Protein AF-A0A377BUB9-F1 (afdb_monomer)

Structure (mmCIF, N/CA/C/O backbone):
data_AF-A0A377BUB9-F1
#
_entry.id   AF-A0A377BUB9-F1
#
loop_
_atom_site.group_PDB
_atom_site.id
_atom_site.type_symbol
_atom_site.label_atom_id
_atom_site.label_alt_id
_atom_site.label_comp_id
_atom_site.label_asym_id
_atom_site.label_entity_id
_atom_site.label_seq_id
_atom_site.pdbx_PDB_ins_code
_atom_site.Cartn_x
_atom_site.Cartn_y
_atom_site.Cartn_z
_atom_site.occupancy
_atom_site.B_iso_or_equiv
_atom_site.auth_seq_id
_atom_site.auth_comp_id
_atom_site.auth_asym_id
_atom_site.auth_atom_id
_atom_site.pdbx_PDB_model_num
ATOM 1 N N . MET A 1 1 ? 9.927 0.589 -27.247 1.00 50.25 1 MET A N 1
ATOM 2 C CA . MET A 1 1 ? 8.982 1.109 -26.232 1.00 50.25 1 MET A CA 1
ATOM 3 C C . MET A 1 1 ? 8.142 -0.002 -25.604 1.00 50.25 1 MET A C 1
ATOM 5 O O . MET A 1 1 ? 8.085 -0.027 -24.388 1.00 50.25 1 MET A O 1
ATOM 9 N N . VAL A 1 2 ? 7.606 -0.968 -26.365 1.00 56.09 2 VAL A N 1
ATOM 10 C CA . VAL A 1 2 ? 6.813 -2.098 -25.817 1.00 56.09 2 VAL A CA 1
ATOM 11 C C . VAL A 1 2 ? 7.574 -2.933 -24.761 1.00 56.09 2 VAL A C 1
ATOM 13 O O . VAL A 1 2 ? 7.046 -3.190 -23.688 1.00 56.09 2 VAL A O 1
ATOM 16 N N . ASN A 1 3 ? 8.868 -3.213 -24.976 1.00 55.84 3 ASN A N 1
ATOM 17 C CA . ASN A 1 3 ? 9.691 -3.985 -24.024 1.00 55.84 3 ASN A CA 1
ATOM 18 C C . ASN A 1 3 ? 9.942 -3.300 -22.664 1.00 55.84 3 ASN A C 1
ATOM 20 O O . ASN A 1 3 ? 10.327 -3.970 -21.711 1.00 55.84 3 ASN A O 1
ATOM 24 N N . ALA A 1 4 ? 9.801 -1.973 -22.566 1.00 57.50 4 ALA A N 1
ATOM 25 C CA . ALA A 1 4 ? 10.014 -1.260 -21.303 1.00 57.50 4 ALA A CA 1
ATOM 26 C C . ALA A 1 4 ? 8.786 -1.358 -20.387 1.00 57.50 4 ALA A C 1
ATOM 28 O O . ALA A 1 4 ? 8.943 -1.397 -19.172 1.00 57.50 4 ALA A O 1
ATOM 29 N N . LEU A 1 5 ? 7.586 -1.443 -20.976 1.00 55.75 5 LEU A N 1
ATOM 30 C CA . LEU A 1 5 ? 6.345 -1.636 -20.230 1.00 55.75 5 LEU A CA 1
ATOM 31 C C . LEU A 1 5 ? 6.280 -3.042 -19.632 1.00 55.75 5 LEU A C 1
ATOM 33 O O . LEU A 1 5 ? 5.930 -3.184 -18.470 1.00 55.75 5 LEU A O 1
ATOM 37 N N . GLU A 1 6 ? 6.677 -4.068 -20.392 1.00 59.16 6 GLU A N 1
ATOM 38 C CA . GLU A 1 6 ? 6.700 -5.444 -19.877 1.00 59.16 6 GLU A CA 1
ATOM 39 C C . GLU A 1 6 ? 7.697 -5.623 -18.732 1.00 59.16 6 GLU A C 1
ATOM 41 O O . GLU A 1 6 ? 7.372 -6.260 -17.739 1.00 59.16 6 GLU A O 1
ATOM 46 N N . LYS A 1 7 ? 8.867 -4.979 -18.802 1.00 59.06 7 LYS A N 1
ATOM 47 C CA . LYS A 1 7 ? 9.821 -4.969 -17.683 1.00 59.06 7 LYS A CA 1
ATOM 48 C C . LYS A 1 7 ? 9.328 -4.190 -16.467 1.00 59.06 7 LYS A C 1
ATOM 50 O O . LYS A 1 7 ? 9.765 -4.477 -15.365 1.00 59.06 7 LYS A O 1
ATOM 55 N N . ALA A 1 8 ? 8.448 -3.207 -16.652 1.00 61.75 8 ALA A N 1
ATOM 56 C CA . ALA A 1 8 ? 7.851 -2.471 -15.541 1.00 61.75 8 ALA A CA 1
ATOM 57 C C . ALA A 1 8 ? 6.754 -3.273 -14.817 1.00 61.75 8 ALA A C 1
ATOM 59 O O . ALA A 1 8 ? 6.381 -2.904 -13.705 1.00 61.75 8 ALA A O 1
ATOM 60 N N . LYS A 1 9 ? 6.252 -4.360 -15.427 1.00 66.81 9 LYS A N 1
ATOM 61 C CA . LYS A 1 9 ? 5.319 -5.289 -14.773 1.00 66.81 9 LYS A CA 1
ATOM 62 C C . LYS A 1 9 ? 6.001 -6.104 -13.675 1.00 66.81 9 LYS A C 1
ATOM 64 O O . LYS A 1 9 ? 5.330 -6.478 -12.722 1.00 66.81 9 LYS A O 1
ATOM 69 N N . GLU A 1 10 ? 7.313 -6.321 -13.785 1.00 78.19 10 GLU A N 1
ATOM 70 C CA . GLU A 1 10 ? 8.149 -6.831 -12.698 1.00 78.19 10 GLU A CA 1
ATOM 71 C C . GLU A 1 10 ? 8.511 -5.682 -11.751 1.00 78.19 10 GLU A C 1
ATOM 73 O O . GLU A 1 10 ? 9.299 -4.790 -12.076 1.00 78.19 10 GLU A O 1
ATOM 78 N N . THR A 1 11 ? 7.929 -5.692 -10.557 1.00 84.31 11 THR A N 1
ATOM 79 C CA . THR A 1 11 ? 8.195 -4.678 -9.533 1.00 84.31 11 THR A CA 1
ATOM 80 C C . THR A 1 11 ? 8.469 -5.321 -8.175 1.00 84.31 11 THR A C 1
ATOM 82 O O . THR A 1 11 ? 8.539 -6.541 -8.031 1.00 84.31 11 THR A O 1
ATOM 85 N N . THR A 1 12 ? 8.669 -4.493 -7.156 1.00 88.06 12 THR A N 1
ATOM 86 C CA . THR A 1 12 ? 8.678 -4.925 -5.757 1.00 88.06 12 THR A CA 1
ATOM 87 C C . THR A 1 12 ? 7.412 -4.436 -5.074 1.00 88.06 12 THR A C 1
ATOM 89 O O . THR A 1 12 ? 6.855 -3.406 -5.463 1.00 88.06 12 THR A O 1
ATOM 92 N N . PHE A 1 13 ? 6.978 -5.131 -4.021 1.00 89.00 13 PHE A N 1
ATOM 93 C CA . PHE A 1 13 ? 5.767 -4.745 -3.297 1.00 89.00 13 PHE A CA 1
ATOM 94 C C . PHE A 1 13 ? 5.849 -3.297 -2.773 1.00 89.00 13 PHE A C 1
ATOM 96 O O . PHE A 1 13 ? 4.936 -2.507 -2.984 1.00 89.00 13 PHE A O 1
ATOM 103 N N . ALA A 1 14 ? 6.998 -2.893 -2.222 1.00 90.00 14 ALA A N 1
ATOM 104 C CA . ALA A 1 14 ? 7.243 -1.516 -1.787 1.00 90.00 14 ALA A CA 1
ATOM 105 C C . ALA A 1 14 ? 7.092 -0.482 -2.919 1.00 90.00 14 ALA A C 1
ATOM 107 O O . ALA A 1 14 ? 6.470 0.563 -2.734 1.00 90.00 14 ALA A O 1
ATOM 108 N N . ARG A 1 15 ? 7.637 -0.769 -4.110 1.00 88.62 15 ARG A N 1
ATOM 109 C CA . ARG A 1 15 ? 7.532 0.135 -5.267 1.00 88.62 15 ARG A CA 1
ATOM 110 C C . ARG A 1 15 ? 6.111 0.201 -5.806 1.00 88.62 15 ARG A C 1
ATOM 112 O O . ARG A 1 15 ? 5.696 1.272 -6.236 1.00 88.62 15 ARG A O 1
ATOM 119 N N . PHE A 1 16 ? 5.380 -0.912 -5.770 1.00 91.06 16 PHE A N 1
ATOM 120 C CA . PHE A 1 16 ? 3.962 -0.934 -6.103 1.00 91.06 16 PHE A CA 1
ATOM 121 C C . PHE A 1 16 ? 3.168 -0.028 -5.156 1.00 91.06 16 PHE A C 1
ATOM 123 O O . PHE A 1 16 ? 2.511 0.893 -5.628 1.00 91.06 16 PHE A O 1
ATOM 130 N N . LEU A 1 17 ? 3.321 -0.192 -3.835 1.00 91.31 17 LEU A N 1
ATOM 131 C CA . LEU A 1 17 ? 2.651 0.656 -2.838 1.00 91.31 17 LEU A CA 1
ATOM 132 C C . LEU A 1 17 ? 2.991 2.141 -2.997 1.00 91.31 17 LEU A C 1
ATOM 134 O O . LEU A 1 17 ? 2.109 2.990 -2.902 1.00 91.31 17 LEU A O 1
ATOM 138 N N . TYR A 1 18 ? 4.253 2.460 -3.280 1.00 91.81 18 TYR A N 1
ATOM 139 C CA . TYR A 1 18 ? 4.667 3.834 -3.548 1.00 91.81 18 TYR A CA 1
ATOM 140 C C . TYR A 1 18 ? 4.022 4.399 -4.826 1.00 91.81 18 TYR A C 1
ATOM 142 O O . TYR A 1 18 ? 3.573 5.545 -4.841 1.00 91.81 18 TYR A O 1
ATOM 150 N N . ALA A 1 19 ? 3.918 3.594 -5.888 1.00 90.00 19 ALA A N 1
ATOM 151 C CA . ALA A 1 19 ? 3.317 4.000 -7.159 1.00 90.00 19 ALA A CA 1
ATOM 152 C C . ALA A 1 19 ? 1.798 4.240 -7.077 1.00 90.00 19 ALA A C 1
ATOM 154 O O . ALA A 1 19 ? 1.273 4.997 -7.890 1.00 90.00 19 ALA A O 1
ATOM 155 N N . LEU A 1 20 ? 1.106 3.656 -6.089 1.00 89.88 20 LEU A N 1
ATOM 156 C CA . LEU A 1 20 ? -0.316 3.925 -5.833 1.00 89.88 20 LEU A CA 1
ATOM 157 C C . LEU A 1 20 ? -0.577 5.367 -5.369 1.00 89.88 20 LEU A C 1
ATOM 159 O O . LEU A 1 20 ? -1.710 5.836 -5.443 1.00 89.88 20 LEU A O 1
ATOM 163 N N . GLY A 1 21 ? 0.451 6.086 -4.900 1.00 90.25 21 GLY A N 1
ATOM 164 C CA . GLY A 1 21 ? 0.330 7.502 -4.546 1.00 90.25 21 GLY A CA 1
ATOM 165 C C . GLY A 1 21 ? -0.548 7.762 -3.320 1.00 90.25 21 GLY A C 1
ATOM 166 O O . GLY A 1 21 ? -1.203 8.803 -3.239 1.00 90.25 21 GLY A O 1
ATOM 167 N N . ILE A 1 22 ? -0.570 6.828 -2.363 1.00 91.31 22 ILE A N 1
ATOM 168 C CA . ILE A 1 22 ? -1.313 6.983 -1.108 1.00 91.31 22 ILE A CA 1
ATOM 169 C C . ILE A 1 22 ? -0.771 8.205 -0.352 1.00 91.31 22 ILE A C 1
ATOM 171 O O . ILE A 1 22 ? 0.437 8.386 -0.184 1.00 91.31 22 ILE A O 1
ATOM 175 N N . ARG A 1 23 ? -1.670 9.075 0.112 1.00 90.69 23 ARG A N 1
ATOM 176 C CA . ARG A 1 23 ? -1.296 10.324 0.788 1.00 90.69 23 ARG A CA 1
ATOM 177 C C . ARG A 1 23 ? -0.474 10.056 2.055 1.00 90.69 23 ARG A C 1
ATOM 179 O O . ARG A 1 23 ? -0.835 9.200 2.855 1.00 90.69 23 ARG A O 1
ATOM 186 N N . GLU A 1 24 ? 0.590 10.838 2.254 1.00 90.19 24 GLU A N 1
ATOM 187 C CA . GLU A 1 24 ? 1.590 10.679 3.330 1.00 90.19 24 GLU A CA 1
ATOM 188 C C . GLU A 1 24 ? 2.404 9.369 3.284 1.00 90.19 24 GLU A C 1
ATOM 190 O O . GLU A 1 24 ? 3.207 9.116 4.180 1.00 90.19 24 GLU A O 1
ATOM 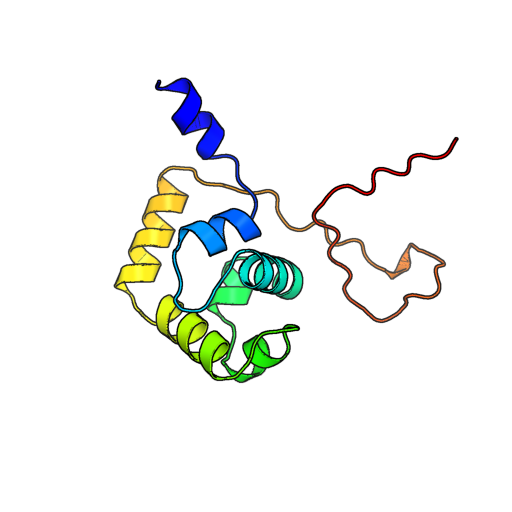195 N N . VAL A 1 25 ? 2.252 8.539 2.246 1.00 91.88 25 VAL A N 1
ATOM 196 C CA . VAL A 1 25 ? 3.056 7.324 2.072 1.00 91.88 25 VAL A CA 1
ATOM 197 C C . VAL A 1 25 ? 4.220 7.626 1.132 1.00 91.88 25 VAL A C 1
ATOM 199 O O . VAL A 1 25 ? 4.086 7.636 -0.090 1.00 91.88 25 VAL A O 1
ATOM 202 N N . GLY A 1 26 ? 5.384 7.898 1.722 1.00 88.81 26 GLY A N 1
ATOM 203 C CA . GLY A 1 26 ? 6.646 8.028 0.991 1.00 88.81 26 GLY A CA 1
ATOM 204 C C . GLY A 1 26 ? 7.301 6.675 0.696 1.00 88.81 26 GLY A C 1
ATOM 205 O O . GLY A 1 26 ? 6.819 5.629 1.122 1.00 88.81 26 GLY A O 1
ATOM 206 N N . GLU A 1 27 ? 8.449 6.694 0.014 1.00 88.69 27 GLU A N 1
ATOM 207 C CA . GLU A 1 27 ? 9.216 5.482 -0.324 1.00 88.69 27 GLU A CA 1
ATOM 208 C C . GLU A 1 27 ? 9.592 4.656 0.921 1.00 88.69 27 GLU A C 1
ATOM 210 O O . GLU A 1 27 ? 9.411 3.440 0.937 1.00 88.69 27 GLU A O 1
ATOM 215 N N . ALA A 1 28 ? 10.035 5.319 1.996 1.00 87.50 28 ALA A N 1
ATOM 216 C CA . ALA A 1 28 ? 10.379 4.661 3.258 1.00 87.50 28 ALA A CA 1
ATOM 217 C C . ALA A 1 28 ? 9.154 4.021 3.934 1.00 87.50 28 ALA A C 1
ATOM 219 O O . ALA A 1 28 ? 9.212 2.875 4.372 1.00 87.50 28 ALA A O 1
ATOM 220 N N . THR A 1 29 ? 8.027 4.734 3.965 1.00 90.00 29 THR A N 1
ATOM 221 C CA . THR A 1 29 ? 6.765 4.241 4.529 1.00 90.00 29 THR A CA 1
ATOM 222 C C . THR A 1 29 ? 6.229 3.055 3.731 1.00 90.00 29 THR A C 1
ATOM 224 O O . THR A 1 29 ? 5.837 2.049 4.313 1.00 90.00 29 THR A O 1
ATOM 227 N N . ALA A 1 30 ? 6.259 3.137 2.399 1.00 91.12 30 ALA A N 1
ATOM 228 C CA . ALA A 1 30 ? 5.859 2.048 1.515 1.00 91.12 30 ALA A CA 1
ATOM 229 C C . ALA A 1 30 ? 6.737 0.805 1.715 1.00 91.12 30 ALA A C 1
ATOM 231 O O . ALA A 1 30 ? 6.220 -0.309 1.772 1.00 91.12 30 ALA A O 1
ATOM 232 N N . ALA A 1 31 ? 8.051 0.986 1.881 1.00 88.81 31 ALA A N 1
ATOM 233 C CA . ALA A 1 31 ? 8.964 -0.102 2.217 1.00 88.81 31 ALA A CA 1
ATOM 234 C C . ALA A 1 31 ? 8.660 -0.710 3.594 1.00 88.81 31 ALA A C 1
ATOM 236 O O . ALA A 1 31 ? 8.636 -1.932 3.722 1.00 88.81 31 ALA A O 1
ATOM 237 N N . GLY A 1 32 ? 8.366 0.119 4.599 1.00 89.06 32 GLY A N 1
ATOM 238 C CA . GLY A 1 32 ? 7.976 -0.328 5.937 1.00 89.06 32 GLY A CA 1
ATOM 239 C C . GLY A 1 32 ? 6.673 -1.128 5.939 1.00 89.06 32 GLY A C 1
ATOM 240 O O . GLY A 1 32 ? 6.620 -2.201 6.532 1.00 89.06 32 GLY A O 1
ATOM 241 N N . LEU A 1 33 ? 5.647 -0.656 5.226 1.00 89.38 33 LEU A N 1
ATOM 242 C CA . LEU A 1 33 ? 4.369 -1.359 5.066 1.00 89.38 33 LEU A CA 1
ATOM 243 C C . LEU A 1 33 ? 4.553 -2.682 4.318 1.00 89.38 33 LEU A C 1
ATOM 245 O O . LEU A 1 33 ? 4.075 -3.719 4.773 1.00 89.38 33 LEU A O 1
ATOM 249 N N . ALA A 1 34 ? 5.294 -2.667 3.208 1.00 89.31 34 ALA A N 1
ATOM 250 C CA . ALA A 1 34 ? 5.582 -3.876 2.446 1.00 89.31 34 ALA A CA 1
ATOM 251 C C . ALA A 1 34 ? 6.346 -4.910 3.280 1.00 89.31 34 ALA A C 1
ATOM 253 O O . ALA A 1 34 ? 6.036 -6.096 3.210 1.00 89.31 34 ALA A O 1
ATOM 254 N N . ALA A 1 35 ? 7.309 -4.468 4.092 1.00 86.12 35 ALA A N 1
ATOM 255 C CA . ALA A 1 35 ? 8.031 -5.349 4.995 1.00 86.12 35 ALA A CA 1
ATOM 256 C C . ALA A 1 35 ? 7.119 -5.874 6.117 1.00 86.12 35 ALA A C 1
ATOM 258 O O . ALA A 1 35 ? 7.087 -7.063 6.403 1.00 86.12 35 ALA A O 1
ATOM 259 N N . TYR A 1 36 ? 6.331 -5.015 6.754 1.00 87.88 36 TYR A N 1
ATOM 260 C CA . TYR A 1 36 ? 5.513 -5.442 7.886 1.00 87.88 36 TYR A CA 1
ATOM 261 C C . TYR A 1 36 ? 4.411 -6.433 7.486 1.00 87.88 36 TYR A C 1
ATOM 263 O O . TYR A 1 36 ? 4.210 -7.433 8.172 1.00 87.88 36 TYR A O 1
ATOM 271 N N . PHE A 1 37 ? 3.711 -6.170 6.379 1.00 88.31 37 PHE A N 1
ATOM 272 C CA . PHE A 1 37 ? 2.563 -6.975 5.950 1.00 88.31 37 PHE A CA 1
ATOM 273 C C . PHE A 1 37 ? 2.932 -8.097 4.978 1.00 88.31 37 PHE A C 1
ATOM 275 O O . PHE A 1 37 ? 2.243 -9.112 4.927 1.00 88.31 37 PHE A O 1
ATOM 282 N N . GLY A 1 38 ? 4.015 -7.947 4.212 1.00 84.25 38 GLY A N 1
ATOM 283 C CA . GLY A 1 38 ? 4.516 -8.952 3.272 1.00 84.25 38 GLY A CA 1
ATOM 284 C C . GLY A 1 38 ? 3.680 -9.114 2.000 1.00 84.25 38 GLY A C 1
ATOM 285 O O . GLY A 1 38 ? 4.253 -9.221 0.916 1.00 84.25 38 GLY A O 1
ATOM 286 N N . THR A 1 39 ? 2.350 -9.113 2.104 1.00 87.38 39 THR A N 1
ATOM 287 C CA . THR A 1 39 ? 1.429 -9.251 0.968 1.00 87.38 39 THR A CA 1
ATOM 288 C C . THR A 1 39 ? 0.398 -8.128 0.918 1.00 87.38 39 THR A C 1
ATOM 290 O O . THR A 1 39 ? 0.141 -7.439 1.911 1.00 87.38 39 THR A O 1
ATOM 293 N N . LEU A 1 40 ? -0.185 -7.933 -0.266 1.00 89.00 40 LEU A N 1
ATOM 294 C CA . LEU A 1 40 ? -1.210 -6.918 -0.497 1.00 89.00 40 LEU A CA 1
ATOM 295 C C . LEU A 1 40 ? -2.485 -7.232 0.286 1.00 89.00 40 LEU A C 1
ATOM 297 O O . LEU A 1 40 ? -3.047 -6.341 0.904 1.00 89.00 40 LEU A O 1
ATOM 301 N N . GLU A 1 41 ? -2.883 -8.499 0.343 1.00 88.56 41 GLU A N 1
ATOM 302 C CA . GLU A 1 41 ? -4.083 -8.954 1.046 1.00 88.56 41 GLU A CA 1
ATOM 303 C C . GLU A 1 41 ? -3.983 -8.697 2.554 1.00 88.56 41 GLU A C 1
ATOM 305 O O . GLU A 1 41 ? -4.951 -8.272 3.182 1.00 88.56 41 GLU A O 1
ATOM 310 N N . ALA A 1 42 ? -2.800 -8.918 3.140 1.00 89.25 42 ALA A N 1
ATOM 311 C CA . ALA A 1 42 ? -2.554 -8.632 4.549 1.00 89.25 42 ALA A CA 1
ATOM 312 C C . ALA A 1 42 ? -2.632 -7.126 4.845 1.00 89.25 42 ALA A C 1
ATOM 314 O O . ALA A 1 42 ? -3.148 -6.733 5.890 1.00 89.25 42 ALA A O 1
ATOM 315 N N . LEU A 1 43 ? -2.149 -6.289 3.922 1.00 91.31 43 LEU A N 1
ATOM 316 C CA . LEU A 1 43 ? -2.231 -4.834 4.037 1.00 91.31 43 LEU A CA 1
ATOM 317 C C . LEU A 1 43 ? -3.666 -4.316 3.840 1.00 91.31 43 LEU A C 1
ATOM 319 O O . LEU A 1 43 ? -4.100 -3.435 4.576 1.00 91.31 43 LEU A O 1
ATOM 323 N N . GLU A 1 44 ? -4.407 -4.865 2.877 1.00 91.50 44 GLU A N 1
ATOM 324 C CA . GLU A 1 44 ? -5.803 -4.508 2.592 1.00 91.50 44 GLU A CA 1
ATOM 325 C C . GLU A 1 44 ? -6.742 -4.850 3.753 1.00 91.50 44 GLU A C 1
ATOM 327 O O . GLU A 1 44 ? -7.678 -4.103 4.038 1.00 91.50 44 GLU A O 1
ATOM 332 N N . ALA A 1 45 ? -6.483 -5.963 4.443 1.00 91.19 45 ALA A N 1
ATOM 333 C CA . ALA A 1 45 ? -7.248 -6.384 5.613 1.00 91.19 45 ALA A CA 1
ATOM 334 C C . ALA A 1 45 ? -6.851 -5.647 6.906 1.00 91.19 45 ALA A C 1
ATOM 336 O O . ALA A 1 45 ? -7.527 -5.804 7.926 1.00 91.19 45 ALA A O 1
ATOM 337 N N . ALA A 1 46 ? -5.769 -4.863 6.889 1.00 92.50 46 ALA A N 1
ATOM 338 C CA . ALA A 1 46 ? -5.210 -4.260 8.088 1.00 92.50 46 AL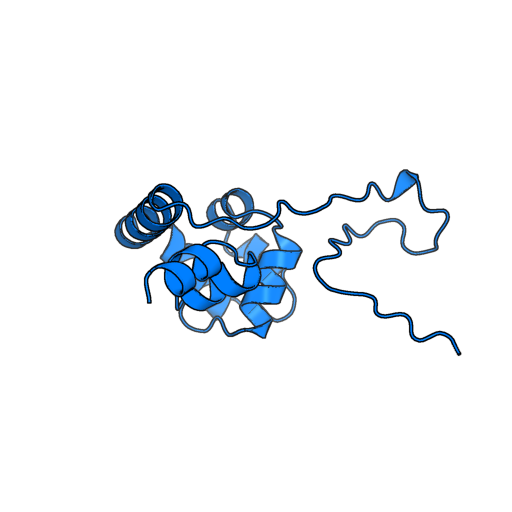A A CA 1
ATOM 339 C C . ALA A 1 46 ? -6.120 -3.175 8.680 1.00 92.50 46 ALA A C 1
ATOM 341 O O . ALA A 1 46 ? -6.577 -2.235 8.014 1.00 92.50 46 ALA A O 1
ATOM 342 N N . SER A 1 47 ? -6.324 -3.260 9.991 1.00 93.44 47 SER A N 1
ATOM 343 C CA . SER A 1 47 ? -6.954 -2.197 10.770 1.00 93.44 47 SER A CA 1
ATOM 344 C C . SER A 1 47 ? -6.012 -1.002 10.970 1.00 93.44 47 SER A C 1
ATOM 346 O O . SER A 1 47 ? -4.786 -1.114 10.904 1.00 93.44 47 SER A O 1
ATOM 348 N N . ILE A 1 48 ? -6.580 0.163 11.298 1.00 93.31 48 ILE A N 1
ATOM 349 C CA . ILE A 1 48 ? -5.805 1.369 11.649 1.00 93.31 48 ILE A CA 1
ATOM 350 C C . ILE A 1 48 ? -4.857 1.104 12.835 1.00 93.31 48 ILE A C 1
ATOM 352 O O . ILE A 1 48 ? -3.762 1.663 12.899 1.00 93.31 48 ILE A O 1
ATOM 356 N N . GLU A 1 49 ? -5.250 0.248 13.781 1.00 92.62 49 GLU A N 1
ATOM 357 C CA . GLU A 1 49 ? -4.406 -0.138 14.918 1.00 92.62 49 GLU A CA 1
ATOM 358 C C . GLU A 1 49 ? -3.213 -0.999 14.494 1.00 92.62 49 GLU A C 1
ATOM 360 O O . GLU A 1 49 ? -2.115 -0.822 15.014 1.00 92.62 49 GLU A O 1
ATOM 365 N N . GLU A 1 50 ? -3.396 -1.910 13.538 1.00 89.75 50 GLU A N 1
ATOM 366 C CA . GLU A 1 50 ? -2.306 -2.729 12.998 1.00 89.75 50 GLU A CA 1
ATOM 367 C C . GLU A 1 50 ? -1.342 -1.912 12.147 1.00 89.75 50 GLU A C 1
ATOM 369 O O . GLU A 1 50 ? -0.132 -2.061 12.290 1.00 89.75 50 GLU A O 1
ATOM 374 N N . LEU A 1 51 ? -1.860 -0.994 11.332 1.00 91.12 51 LEU A N 1
ATOM 375 C CA . LEU A 1 51 ? -1.043 -0.071 10.544 1.00 91.12 51 LEU A CA 1
ATOM 376 C C . LEU A 1 51 ? -0.135 0.788 11.436 1.00 91.12 51 LEU A C 1
ATOM 378 O O . LEU A 1 51 ? 1.023 1.004 11.100 1.00 91.12 51 LEU A O 1
ATOM 382 N N . GLN A 1 52 ? -0.610 1.209 12.611 1.00 92.75 52 GLN A N 1
ATOM 383 C CA . GLN A 1 52 ? 0.199 1.955 13.586 1.00 92.75 52 GLN A CA 1
ATOM 384 C C . GLN A 1 52 ? 1.299 1.124 14.268 1.00 92.75 52 GLN A C 1
ATOM 386 O O . GLN A 1 52 ? 2.152 1.688 14.952 1.00 92.75 52 GLN A O 1
ATOM 391 N N . LYS A 1 53 ? 1.307 -0.209 14.117 1.00 89.62 53 LYS A N 1
ATOM 392 C CA . LYS A 1 53 ? 2.407 -1.057 14.613 1.00 89.62 53 LYS A CA 1
ATOM 393 C C . LYS A 1 53 ? 3.626 -1.014 13.693 1.00 89.62 53 LYS A C 1
ATOM 395 O O . LYS A 1 53 ? 4.700 -1.466 14.098 1.00 89.62 53 LYS A O 1
ATOM 400 N N . VAL A 1 54 ? 3.469 -0.506 12.471 1.00 88.50 54 VAL A N 1
ATOM 401 C CA . VAL A 1 54 ? 4.573 -0.344 11.527 1.00 88.50 54 VAL A CA 1
ATOM 402 C C . VAL A 1 54 ? 5.453 0.827 11.982 1.00 88.50 54 VAL A C 1
ATOM 404 O O . VAL A 1 54 ? 4.929 1.900 12.290 1.00 88.50 54 VAL A O 1
ATOM 407 N N . PRO A 1 55 ? 6.7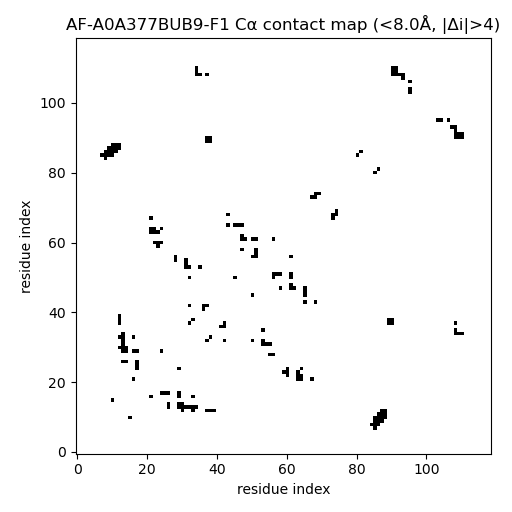88 0.657 12.034 1.00 83.88 55 PRO A N 1
ATOM 408 C CA . PRO A 1 55 ? 7.700 1.760 12.319 1.00 83.88 55 PRO A CA 1
ATOM 409 C C . PRO A 1 55 ? 7.445 2.948 11.386 1.00 83.88 55 PRO A C 1
ATOM 411 O O . PRO A 1 55 ? 7.195 2.762 10.197 1.00 83.88 55 PRO A O 1
ATOM 414 N N . ASP A 1 56 ? 7.489 4.161 11.938 1.00 81.31 56 ASP A N 1
ATOM 415 C CA . ASP A 1 56 ? 7.266 5.419 11.211 1.00 81.31 56 ASP A CA 1
ATOM 416 C C . ASP A 1 56 ? 5.848 5.610 10.624 1.00 81.31 56 ASP A C 1
ATOM 418 O O . ASP A 1 56 ? 5.602 6.566 9.884 1.00 81.31 56 ASP A O 1
ATOM 422 N N . VAL A 1 57 ? 4.876 4.765 10.999 1.00 90.12 57 VAL A N 1
ATOM 423 C CA . VAL A 1 57 ? 3.457 4.918 10.637 1.00 90.12 57 VAL A CA 1
ATOM 424 C C . VAL A 1 57 ? 2.653 5.408 11.841 1.00 90.12 57 VAL A C 1
ATOM 426 O O . VAL A 1 57 ? 2.336 4.666 12.765 1.00 90.12 57 VAL A O 1
ATOM 429 N N . GLY A 1 58 ? 2.292 6.691 11.823 1.00 90.50 58 GLY A N 1
ATOM 430 C CA . GLY A 1 58 ? 1.374 7.282 12.800 1.00 90.50 58 GLY A CA 1
ATOM 431 C C . GLY A 1 58 ? -0.098 7.180 12.388 1.00 90.50 58 GLY A C 1
ATOM 432 O O . GLY A 1 58 ? -0.425 6.771 11.274 1.00 90.50 58 GLY A O 1
ATOM 433 N N . ILE A 1 59 ? -0.995 7.650 13.261 1.00 93.19 59 ILE A N 1
ATOM 434 C CA . ILE A 1 59 ? -2.453 7.650 13.038 1.00 93.19 59 ILE A CA 1
ATOM 435 C C . ILE A 1 59 ? -2.877 8.291 11.706 1.00 93.19 59 ILE A C 1
ATOM 437 O O . ILE A 1 59 ? -3.810 7.813 11.067 1.00 93.19 59 ILE A O 1
ATOM 441 N N . VAL A 1 60 ? -2.183 9.345 11.259 1.00 93.56 60 VAL A N 1
ATOM 442 C CA . VAL A 1 60 ? -2.490 10.049 10.000 1.00 93.56 60 VAL A CA 1
ATOM 443 C C . VAL A 1 60 ? -2.232 9.144 8.795 1.00 93.56 60 VAL A C 1
ATOM 445 O O . VAL A 1 60 ? -3.124 8.944 7.974 1.00 93.56 60 VAL A O 1
ATOM 448 N N . VAL A 1 61 ? -1.038 8.549 8.724 1.00 92.94 61 VAL A N 1
ATOM 449 C CA . VAL A 1 61 ? -0.648 7.624 7.651 1.00 92.94 61 VAL A CA 1
ATOM 450 C C . VAL A 1 61 ? -1.537 6.382 7.682 1.00 92.94 61 VAL A C 1
ATOM 452 O O . VAL A 1 61 ? -2.093 6.005 6.656 1.00 92.94 61 VAL A O 1
ATOM 455 N N . ALA A 1 62 ? -1.745 5.794 8.864 1.00 93.69 62 ALA A N 1
ATOM 456 C CA . ALA A 1 62 ? -2.605 4.627 9.039 1.00 93.69 62 ALA A CA 1
ATOM 457 C C . ALA A 1 62 ? -4.041 4.888 8.556 1.00 93.69 62 ALA A C 1
ATOM 459 O O . ALA A 1 62 ? -4.615 4.064 7.850 1.00 93.69 62 ALA A O 1
ATOM 460 N N . SER A 1 63 ? -4.602 6.057 8.872 1.00 94.56 63 SER A N 1
ATOM 461 C CA . SER A 1 63 ? -5.942 6.435 8.413 1.00 94.56 63 SER A CA 1
ATOM 462 C C . SER A 1 63 ? -5.996 6.607 6.895 1.00 94.56 63 SER A C 1
ATOM 464 O O . SER A 1 63 ? -6.946 6.150 6.270 1.00 94.56 63 SER A O 1
ATOM 466 N N . HIS A 1 64 ? -4.987 7.233 6.277 1.00 94.62 64 HIS A N 1
ATOM 467 C CA . HIS A 1 64 ? -4.938 7.374 4.818 1.00 94.62 64 HIS A CA 1
ATOM 468 C C . HIS A 1 64 ? -4.818 6.028 4.107 1.00 94.62 64 HIS A C 1
ATOM 470 O O . HIS A 1 64 ? -5.545 5.800 3.146 1.00 94.62 64 HIS A O 1
ATOM 476 N N . VAL A 1 65 ? -3.948 5.137 4.588 1.00 93.94 65 VAL A N 1
ATOM 477 C CA . VAL A 1 65 ? -3.781 3.791 4.025 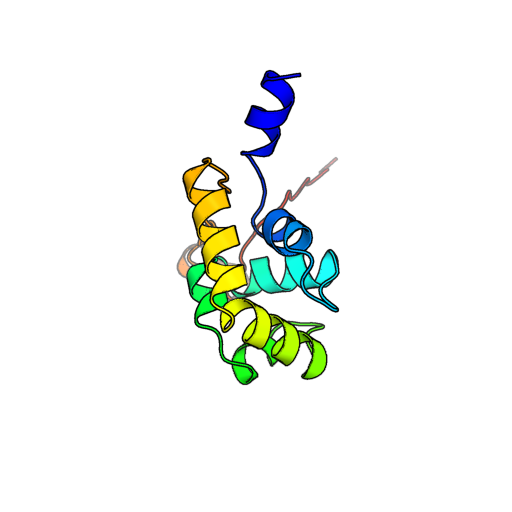1.00 93.94 65 VAL A CA 1
ATOM 478 C C . VAL A 1 65 ? -5.079 2.997 4.150 1.00 93.94 65 VAL A C 1
ATOM 480 O O . VAL A 1 65 ? -5.572 2.471 3.157 1.00 93.94 65 VAL A O 1
ATOM 483 N N . HIS A 1 66 ? -5.681 2.973 5.340 1.00 94.31 66 HIS A N 1
ATOM 484 C CA . HIS A 1 66 ? -6.933 2.256 5.568 1.00 94.31 66 HIS A CA 1
ATOM 485 C C . HIS A 1 66 ? -8.075 2.799 4.698 1.00 94.31 66 HIS A C 1
ATOM 487 O O . HIS A 1 66 ? -8.762 2.035 4.025 1.00 94.31 66 HIS A O 1
ATOM 493 N N . ASN A 1 67 ? -8.244 4.124 4.644 1.00 94.19 67 ASN A N 1
ATOM 494 C CA . ASN A 1 67 ? -9.280 4.749 3.821 1.00 94.19 67 ASN A CA 1
ATOM 495 C C . ASN A 1 67 ? -9.053 4.508 2.325 1.00 94.19 67 ASN A C 1
ATOM 497 O O . ASN A 1 67 ? -10.020 4.312 1.594 1.00 94.19 67 ASN A O 1
ATOM 501 N N . PHE A 1 68 ? -7.795 4.491 1.875 1.00 94.75 68 PHE A N 1
ATOM 502 C CA . PHE A 1 68 ? -7.450 4.211 0.485 1.00 94.75 68 PHE A CA 1
ATOM 503 C C . PHE A 1 68 ? -7.939 2.822 0.062 1.00 94.75 68 PHE A C 1
ATOM 505 O O . PHE A 1 68 ? -8.633 2.715 -0.944 1.00 94.75 68 PHE A O 1
ATOM 512 N N . PHE A 1 69 ? -7.658 1.781 0.853 1.00 93.19 69 PHE A N 1
ATOM 513 C CA . PHE A 1 69 ? -8.110 0.411 0.564 1.00 93.19 69 PHE A CA 1
ATOM 514 C C . PHE A 1 69 ? -9.601 0.173 0.863 1.00 93.19 69 PHE A C 1
ATOM 516 O O . PHE A 1 69 ? -10.226 -0.721 0.283 1.00 93.19 69 PHE A O 1
ATOM 523 N N . ALA A 1 70 ? -10.211 0.986 1.729 1.00 92.31 70 ALA A N 1
ATOM 524 C CA . ALA A 1 70 ? -11.655 0.962 1.954 1.00 92.31 70 ALA A CA 1
ATOM 525 C C . ALA A 1 70 ? -12.445 1.487 0.740 1.00 92.31 70 ALA A C 1
ATOM 527 O O . ALA A 1 70 ? -13.575 1.041 0.508 1.00 92.31 70 ALA A O 1
ATOM 528 N N . GLU A 1 71 ? -11.857 2.386 -0.052 1.00 93.56 71 GLU A N 1
ATOM 529 C CA . GLU A 1 71 ? -12.488 2.981 -1.227 1.00 93.56 71 GLU A CA 1
ATOM 530 C C . GLU A 1 71 ? -12.510 2.013 -2.423 1.00 93.56 71 GLU A C 1
ATOM 532 O O . GLU A 1 71 ? -11.486 1.500 -2.875 1.00 93.56 71 GLU A O 1
ATOM 537 N N . GLU A 1 72 ? -13.703 1.767 -2.968 1.00 92.38 72 GLU A N 1
ATOM 538 C CA . GLU A 1 72 ? -13.904 0.804 -4.057 1.00 92.38 72 GLU A CA 1
ATOM 539 C C . GLU A 1 72 ? -13.190 1.204 -5.355 1.00 92.38 72 GLU A C 1
ATOM 541 O O . GLU A 1 72 ? -12.649 0.347 -6.048 1.00 92.38 72 GLU A O 1
ATOM 546 N N . SER A 1 73 ? -13.130 2.504 -5.657 1.00 92.00 73 SER A N 1
ATOM 547 C CA . SER A 1 73 ? -12.418 3.049 -6.820 1.00 92.00 73 SER A CA 1
ATOM 548 C C . SER A 1 73 ? -10.941 2.636 -6.823 1.00 92.00 73 SER A C 1
ATOM 550 O O . SER A 1 73 ? -10.441 2.147 -7.834 1.00 92.00 73 SER A O 1
ATOM 552 N N . ASN A 1 74 ? -10.263 2.750 -5.678 1.00 91.88 74 ASN A N 1
ATOM 553 C CA . ASN A 1 74 ? -8.855 2.389 -5.530 1.00 91.88 74 ASN A CA 1
ATOM 554 C C . ASN A 1 74 ? -8.653 0.873 -5.636 1.00 91.88 74 ASN A C 1
ATOM 556 O O . ASN A 1 74 ? -7.732 0.428 -6.321 1.00 91.88 74 ASN A O 1
ATOM 560 N N . ARG A 1 75 ? -9.541 0.070 -5.030 1.00 91.38 75 ARG A N 1
ATOM 561 C CA . ARG A 1 75 ? -9.504 -1.398 -5.174 1.00 91.38 75 ARG A CA 1
ATOM 562 C C . ARG A 1 75 ? -9.684 -1.842 -6.624 1.00 91.38 75 ARG A C 1
ATOM 564 O O . ARG A 1 75 ? -9.000 -2.760 -7.068 1.00 91.38 75 ARG A O 1
ATOM 571 N N . ASN A 1 76 ? -10.558 -1.175 -7.376 1.00 92.06 76 ASN A N 1
ATOM 572 C CA . ASN A 1 76 ? -10.753 -1.467 -8.795 1.00 92.06 76 ASN A CA 1
ATOM 573 C C . ASN A 1 76 ? -9.489 -1.158 -9.605 1.00 92.06 76 ASN A C 1
ATOM 575 O O . ASN A 1 76 ? -9.059 -2.001 -10.384 1.00 92.06 76 ASN A O 1
ATOM 579 N N . VAL A 1 77 ? -8.835 -0.018 -9.354 1.00 91.19 77 VAL A N 1
ATOM 580 C CA . VAL A 1 77 ? -7.556 0.330 -10.001 1.00 91.19 77 VAL A CA 1
ATOM 581 C C . VAL A 1 77 ? -6.471 -0.703 -9.690 1.00 91.19 77 VAL A C 1
ATOM 583 O O . VAL A 1 77 ? -5.755 -1.135 -10.590 1.00 91.19 77 VAL A O 1
ATOM 586 N N . ILE A 1 78 ? -6.353 -1.141 -8.434 1.00 91.38 78 ILE A N 1
ATOM 587 C CA . ILE A 1 78 ? -5.407 -2.196 -8.042 1.00 91.38 78 ILE A CA 1
ATOM 588 C C . ILE A 1 78 ? -5.704 -3.498 -8.795 1.00 91.38 78 ILE A C 1
ATOM 590 O O . ILE A 1 78 ? -4.794 -4.101 -9.359 1.00 91.38 78 ILE A O 1
ATOM 594 N N . SER A 1 79 ? -6.973 -3.908 -8.839 1.00 90.69 79 SER A N 1
ATOM 595 C CA . SER A 1 79 ? -7.411 -5.119 -9.540 1.00 90.69 79 SER A CA 1
ATOM 596 C C . SER A 1 79 ? -7.102 -5.062 -11.039 1.00 90.69 79 SER A C 1
ATOM 598 O O . SER A 1 79 ? -6.579 -6.026 -11.596 1.00 90.69 79 SER A O 1
ATOM 600 N N . GLU A 1 80 ? -7.337 -3.919 -11.688 1.00 90.62 80 GLU A N 1
ATOM 601 C CA . GLU A 1 80 ? -6.983 -3.697 -13.095 1.00 90.62 80 GLU A CA 1
ATOM 602 C C . GLU A 1 80 ? -5.468 -3.797 -13.319 1.00 90.62 80 GLU A C 1
ATOM 604 O O . GLU A 1 80 ? -5.029 -4.483 -14.240 1.00 90.62 80 GLU A O 1
ATOM 609 N N . LEU A 1 81 ? -4.651 -3.195 -12.449 1.00 87.56 81 LEU A N 1
ATOM 610 C CA . LEU A 1 81 ? -3.187 -3.287 -12.538 1.00 87.56 81 LEU A CA 1
ATOM 611 C C . LEU A 1 81 ? -2.686 -4.732 -12.390 1.00 87.56 81 LEU A C 1
ATOM 613 O O . LEU A 1 81 ? -1.782 -5.153 -13.118 1.00 87.56 81 LEU A O 1
ATOM 617 N N . LEU A 1 82 ? -3.279 -5.503 -11.477 1.00 87.56 82 LEU A N 1
ATOM 618 C CA . LEU A 1 82 ? -2.969 -6.924 -11.309 1.00 87.56 82 LEU A CA 1
ATOM 619 C C . LEU A 1 82 ? -3.415 -7.745 -12.527 1.00 87.56 82 LEU A C 1
ATOM 621 O O . LEU A 1 82 ? -2.665 -8.603 -12.993 1.00 87.56 82 LEU A O 1
ATOM 625 N N . ALA A 1 83 ? -4.593 -7.456 -13.089 1.00 88.19 83 ALA A N 1
ATOM 626 C CA . ALA A 1 83 ? -5.105 -8.114 -14.292 1.00 88.19 83 ALA A CA 1
ATOM 627 C C . ALA A 1 83 ? -4.242 -7.829 -15.535 1.00 88.19 83 ALA A C 1
ATOM 629 O O . ALA A 1 83 ? -4.051 -8.709 -16.374 1.00 88.19 83 ALA A O 1
ATOM 630 N N . GLU A 1 84 ? -3.650 -6.636 -15.618 1.00 87.38 84 GLU A N 1
ATOM 631 C CA . GLU A 1 84 ? -2.664 -6.260 -16.640 1.00 87.38 84 GLU A CA 1
ATOM 632 C C . GLU A 1 84 ? -1.303 -6.966 -16.458 1.00 87.38 84 GLU A C 1
ATOM 634 O O . GLU A 1 84 ? -0.416 -6.861 -17.313 1.00 87.38 84 GLU A O 1
ATOM 639 N N . GLY A 1 85 ? -1.125 -7.732 -15.378 1.00 84.50 85 GLY A N 1
ATOM 640 C CA . GLY A 1 85 ? 0.033 -8.593 -15.139 1.00 84.50 85 GLY A CA 1
ATOM 641 C C . GLY A 1 85 ? 1.151 -7.951 -14.322 1.00 84.50 85 GLY A C 1
ATOM 642 O O . GLY A 1 85 ? 2.278 -8.452 -14.354 1.00 84.50 85 GLY A O 1
ATOM 643 N N . VAL A 1 86 ? 0.875 -6.852 -13.609 1.00 86.94 86 VAL A N 1
ATOM 644 C CA . VAL A 1 86 ? 1.807 -6.329 -12.599 1.00 86.94 86 VAL A CA 1
ATOM 645 C C . VAL A 1 86 ? 1.967 -7.375 -11.502 1.00 86.94 86 VAL A C 1
ATOM 647 O O . VAL A 1 86 ? 0.988 -7.852 -10.937 1.00 86.94 86 VAL A O 1
ATOM 650 N N . HIS A 1 87 ? 3.208 -7.734 -11.201 1.00 86.88 87 HIS A N 1
ATOM 651 C CA . HIS A 1 87 ? 3.521 -8.733 -10.193 1.00 86.88 87 HIS A CA 1
ATOM 652 C C . HIS A 1 87 ? 4.830 -8.398 -9.481 1.00 86.88 87 HIS A C 1
ATOM 654 O O . HIS A 1 87 ? 5.689 -7.659 -9.971 1.00 86.88 87 HIS A O 1
ATOM 660 N N . TRP A 1 88 ? 4.983 -8.961 -8.292 1.00 88.25 88 TRP A N 1
ATOM 661 C CA . TRP A 1 88 ? 6.191 -8.862 -7.488 1.00 88.25 88 TRP A CA 1
ATOM 662 C C . TRP A 1 88 ? 6.478 -10.208 -6.824 1.00 88.25 88 TRP A C 1
ATOM 664 O O . TRP A 1 88 ? 5.567 -11.028 -6.673 1.00 88.25 88 TRP A O 1
ATOM 674 N N . PRO A 1 89 ? 7.734 -10.464 -6.425 1.00 80.19 89 PRO A N 1
ATOM 675 C CA . PRO A 1 89 ? 8.076 -11.678 -5.703 1.00 80.19 89 PRO A CA 1
ATOM 676 C C . PRO A 1 89 ? 7.260 -11.784 -4.414 1.00 80.19 89 PRO A C 1
ATOM 678 O O . PRO A 1 89 ? 7.166 -10.815 -3.655 1.00 80.19 89 PRO A O 1
ATOM 681 N N . ALA A 1 90 ? 6.699 -12.966 -4.156 1.00 71.69 90 ALA A N 1
ATOM 682 C CA . ALA A 1 90 ? 6.094 -13.261 -2.866 1.00 71.69 90 ALA A CA 1
ATOM 683 C C . ALA A 1 90 ? 7.156 -13.142 -1.754 1.00 71.69 90 ALA A C 1
ATOM 685 O O . ALA A 1 90 ? 8.328 -13.467 -1.990 1.00 71.69 90 ALA A O 1
ATOM 686 N N . PRO A 1 91 ? 6.781 -12.685 -0.547 1.00 69.00 91 PRO A N 1
ATOM 687 C CA . PRO A 1 91 ? 7.715 -12.600 0.566 1.00 69.00 91 PRO A CA 1
ATOM 688 C C . PRO A 1 91 ? 8.295 -13.987 0.871 1.00 69.00 91 PRO A C 1
ATOM 690 O O . PRO A 1 91 ? 7.565 -14.962 1.049 1.00 69.00 91 PRO A O 1
ATOM 693 N N . ILE A 1 92 ? 9.625 -14.078 0.936 1.00 60.00 92 ILE A N 1
ATOM 694 C CA . ILE A 1 92 ? 10.313 -15.298 1.363 1.00 60.00 92 ILE A CA 1
ATOM 695 C C . ILE A 1 92 ? 10.183 -15.366 2.885 1.00 60.00 92 ILE A C 1
ATOM 697 O O . ILE A 1 92 ? 10.886 -14.662 3.611 1.00 60.00 92 ILE A O 1
ATOM 701 N N . VAL A 1 93 ? 9.257 -16.191 3.373 1.00 53.28 93 VAL A N 1
ATOM 702 C CA . VAL A 1 93 ? 9.134 -16.487 4.803 1.00 53.28 93 VAL A CA 1
ATOM 703 C C . VAL A 1 93 ? 10.250 -17.459 5.167 1.00 53.28 93 VAL A C 1
ATOM 705 O O . VAL A 1 93 ? 10.157 -18.656 4.905 1.00 53.28 93 VAL A O 1
ATOM 708 N N . ILE A 1 94 ? 11.336 -16.944 5.739 1.00 49.75 94 ILE A N 1
ATOM 709 C CA . ILE A 1 94 ? 12.364 -17.790 6.342 1.00 49.75 94 ILE A CA 1
ATOM 710 C C . ILE A 1 94 ? 11.848 -18.155 7.734 1.00 49.75 94 ILE A C 1
ATOM 712 O O . ILE A 1 94 ? 11.743 -17.286 8.601 1.00 49.75 94 ILE A O 1
ATOM 716 N N . ASN A 1 95 ? 11.474 -19.418 7.947 1.00 43.16 95 ASN A N 1
ATOM 717 C CA . ASN A 1 95 ? 11.103 -19.892 9.277 1.00 43.16 95 ASN A CA 1
ATOM 718 C C . ASN A 1 95 ? 12.319 -19.753 10.200 1.00 43.16 95 ASN A C 1
ATOM 720 O O . ASN A 1 95 ? 13.351 -20.387 9.994 1.00 43.16 95 ASN A O 1
ATOM 724 N N . ALA A 1 96 ? 12.187 -18.915 11.226 1.00 48.72 96 ALA A N 1
ATOM 725 C CA . ALA A 1 96 ? 13.248 -18.609 12.183 1.00 48.72 96 ALA A CA 1
ATOM 726 C C . ALA A 1 96 ? 13.698 -19.818 13.036 1.00 48.72 96 ALA A C 1
ATOM 728 O O . ALA A 1 96 ? 14.622 -19.683 13.829 1.00 48.72 96 ALA A O 1
ATOM 729 N N . GLU A 1 97 ? 13.068 -20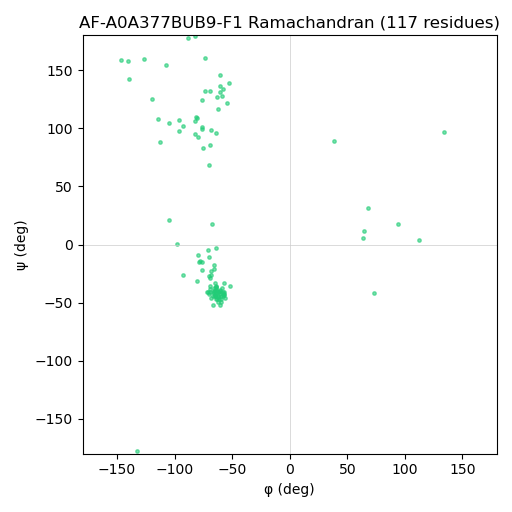.986 12.886 1.00 45.88 97 GLU A N 1
ATOM 730 C CA . GLU A 1 97 ? 13.413 -22.218 13.608 1.00 45.88 97 GLU A CA 1
ATOM 731 C C . GLU A 1 97 ? 14.643 -22.949 13.035 1.00 45.88 97 GLU A C 1
ATOM 733 O O . GLU A 1 97 ? 15.223 -23.778 13.728 1.00 45.88 97 GLU A O 1
ATOM 738 N N . GLU A 1 98 ? 15.092 -22.629 11.814 1.00 43.22 98 GLU A N 1
ATOM 739 C CA . GLU A 1 98 ? 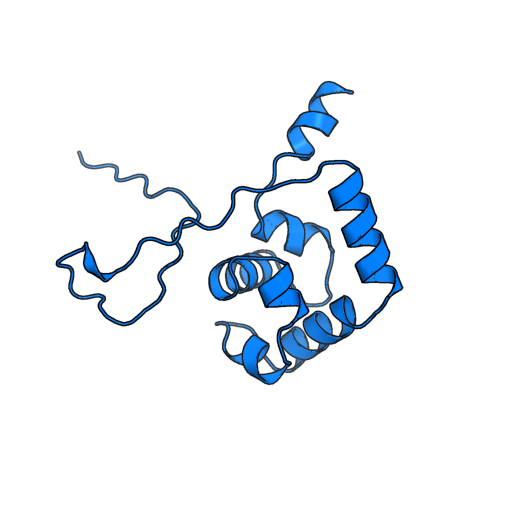16.287 -23.245 11.198 1.00 43.22 98 GLU A CA 1
ATOM 740 C C . GLU A 1 98 ? 17.572 -22.410 11.328 1.00 43.22 98 GLU A C 1
ATOM 742 O O . GLU A 1 98 ? 18.633 -22.829 10.861 1.00 43.22 98 GLU A O 1
ATOM 747 N N . ILE A 1 99 ? 17.521 -21.242 11.976 1.00 42.62 99 ILE A N 1
ATOM 748 C CA . ILE A 1 99 ? 18.704 -20.398 12.172 1.00 42.62 99 ILE A CA 1
ATOM 749 C C . ILE A 1 99 ? 19.030 -20.330 13.663 1.00 42.62 99 ILE A C 1
ATOM 751 O O . ILE A 1 99 ? 18.356 -19.646 14.429 1.00 42.62 99 ILE A O 1
ATOM 755 N N . ASP A 1 100 ? 20.113 -21.001 14.053 1.00 42.16 100 ASP A N 1
ATOM 756 C CA . ASP A 1 100 ? 20.735 -20.933 15.380 1.00 42.16 100 ASP A CA 1
ATOM 757 C C . ASP A 1 100 ? 21.400 -19.548 15.571 1.00 42.16 100 ASP A C 1
ATOM 759 O O . ASP A 1 100 ? 22.617 -19.376 15.506 1.00 42.16 100 ASP A O 1
ATOM 763 N N . SER A 1 101 ? 20.575 -18.499 15.658 1.00 50.78 101 SER A N 1
ATOM 764 C CA . SER A 1 101 ? 20.981 -17.090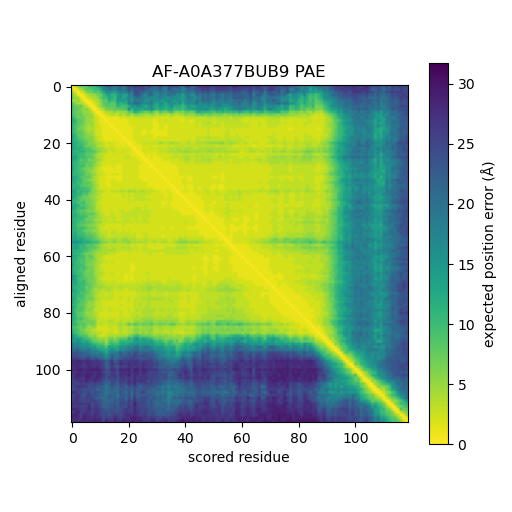 15.670 1.00 50.78 101 SER A CA 1
ATOM 765 C C . SER A 1 101 ? 20.147 -16.301 16.690 1.00 50.78 101 SER A C 1
ATOM 767 O O . SER A 1 101 ? 18.948 -16.548 16.824 1.00 50.78 101 SER A O 1
ATOM 769 N N . PRO A 1 102 ? 20.737 -15.331 17.420 1.00 45.88 102 PRO A N 1
ATOM 770 C CA . PRO A 1 102 ? 20.145 -14.666 18.595 1.00 45.88 102 PRO A CA 1
ATOM 771 C C . PRO A 1 102 ? 18.922 -13.760 18.326 1.00 45.88 102 PRO A C 1
ATOM 773 O O . PRO A 1 102 ? 18.566 -12.940 19.170 1.00 45.88 102 PRO A O 1
ATOM 776 N N . PHE A 1 103 ? 18.259 -13.889 17.177 1.00 47.25 103 PHE A N 1
ATOM 777 C CA . PHE A 1 103 ? 17.116 -13.065 16.767 1.00 47.25 103 PHE A CA 1
ATOM 778 C C . PHE A 1 103 ? 15.758 -13.781 16.878 1.00 47.25 103 PHE A C 1
ATOM 780 O O . PHE A 1 103 ? 14.785 -13.364 16.246 1.00 47.25 103 PHE A O 1
ATOM 787 N N . ALA A 1 104 ? 15.668 -14.837 17.692 1.00 32.88 104 ALA A N 1
ATOM 788 C CA . ALA A 1 104 ? 14.425 -15.561 17.945 1.00 32.88 104 ALA A CA 1
ATOM 789 C C . ALA A 1 104 ? 13.299 -14.616 18.425 1.00 32.88 104 ALA A C 1
ATOM 791 O O . ALA A 1 104 ? 13.434 -13.927 19.437 1.00 32.88 104 ALA A O 1
ATOM 792 N N . GLY A 1 105 ? 12.182 -14.594 17.688 1.00 39.84 105 GLY A N 1
ATOM 793 C CA . GLY A 1 105 ? 10.949 -13.887 18.063 1.00 39.84 105 GLY A CA 1
ATOM 794 C C . GLY A 1 105 ? 10.557 -12.684 17.198 1.00 39.84 105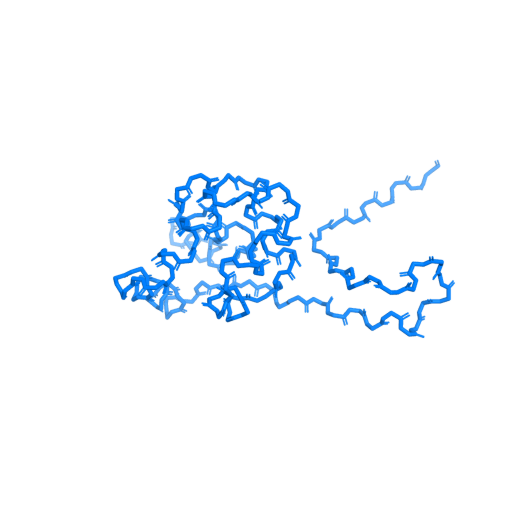 GLY A C 1
ATOM 795 O O . GLY A 1 105 ? 9.564 -12.028 17.508 1.00 39.84 105 GLY A O 1
ATOM 796 N N . LYS A 1 106 ? 11.286 -12.378 16.117 1.00 46.00 106 LYS A N 1
ATOM 797 C CA . LYS A 1 106 ? 10.875 -11.356 15.140 1.00 46.00 106 LYS A CA 1
ATOM 798 C C . LYS A 1 106 ? 10.703 -11.983 13.759 1.00 46.00 106 LYS A C 1
ATOM 800 O O . LYS A 1 106 ? 11.632 -12.597 13.249 1.00 46.00 106 LYS A O 1
ATOM 805 N N . THR A 1 107 ? 9.530 -11.810 13.150 1.00 44.53 107 THR A N 1
ATOM 806 C CA . THR A 1 107 ? 9.309 -12.100 11.726 1.00 44.53 107 THR A CA 1
ATOM 807 C C . THR A 1 107 ? 10.180 -11.141 10.918 1.00 44.53 107 THR A C 1
ATOM 809 O O . THR A 1 107 ? 9.827 -9.979 10.733 1.00 44.53 107 THR A O 1
ATOM 812 N N . VAL A 1 108 ? 11.368 -11.591 10.511 1.00 44.44 108 VAL A N 1
ATOM 813 C CA . VAL A 1 108 ? 12.265 -10.818 9.647 1.00 44.44 108 VAL A CA 1
ATOM 814 C C . VAL A 1 108 ? 11.969 -11.213 8.207 1.00 44.44 108 VAL A C 1
ATOM 816 O O . VAL A 1 108 ? 12.394 -12.267 7.742 1.00 44.44 108 VAL A O 1
ATOM 819 N N . VAL A 1 109 ? 11.240 -10.364 7.491 1.00 42.59 109 VAL A N 1
ATOM 820 C CA . VAL A 1 109 ? 11.118 -10.475 6.036 1.00 42.59 109 VAL A CA 1
ATOM 821 C C . VAL A 1 109 ? 12.334 -9.817 5.379 1.00 42.59 109 VAL A C 1
ATOM 823 O O . VAL A 1 109 ? 12.500 -8.598 5.374 1.00 42.59 109 VAL A O 1
ATOM 826 N N . LEU A 1 110 ? 13.247 -10.625 4.844 1.00 41.03 110 LEU A N 1
ATOM 827 C CA . LEU A 1 110 ? 14.375 -10.105 4.075 1.00 41.03 110 LEU A CA 1
ATOM 828 C C . LEU A 1 110 ? 13.928 -9.838 2.637 1.00 41.03 110 LEU A C 1
ATOM 830 O O . LEU A 1 110 ? 13.976 -10.724 1.787 1.00 41.03 110 LEU A O 1
ATOM 834 N N . THR A 1 111 ? 13.536 -8.602 2.337 1.00 59.25 111 THR A N 1
ATOM 835 C CA . THR A 1 111 ? 13.382 -8.140 0.951 1.00 59.25 111 THR A CA 1
ATOM 836 C C . THR A 1 111 ? 14.433 -7.072 0.639 1.00 59.25 111 THR A C 1
ATOM 838 O O . THR A 1 111 ? 14.175 -5.883 0.809 1.00 59.25 111 THR A O 1
ATOM 841 N N . GLY A 1 112 ? 15.620 -7.493 0.176 1.00 31.47 112 GLY A N 1
ATOM 842 C CA . GLY A 1 112 ? 16.590 -6.606 -0.490 1.00 31.47 112 GLY A CA 1
ATOM 843 C C . GLY A 1 112 ? 18.053 -6.726 -0.038 1.00 31.47 112 GLY A C 1
ATOM 844 O O . GLY A 1 112 ? 18.458 -6.098 0.930 1.00 31.47 112 GLY A O 1
ATOM 845 N N . SER A 1 113 ? 18.833 -7.498 -0.803 1.00 42.22 113 SER A N 1
ATOM 846 C CA . SER A 1 113 ? 20.300 -7.493 -0.979 1.00 42.22 113 SER A CA 1
ATOM 847 C C . SER A 1 113 ? 21.207 -7.244 0.234 1.00 42.22 113 SER A C 1
ATOM 849 O O . SER A 1 113 ? 21.726 -6.146 0.437 1.00 42.22 113 SER A O 1
ATOM 851 N N . LEU A 1 114 ? 21.566 -8.326 0.932 1.00 39.16 114 LEU A N 1
ATOM 852 C CA . LEU A 1 114 ? 22.809 -8.369 1.697 1.00 39.16 114 LEU A CA 1
ATOM 853 C C . LEU A 1 114 ? 23.986 -8.551 0.724 1.00 39.16 114 LEU A C 1
ATOM 855 O O . LEU A 1 114 ? 24.466 -9.661 0.500 1.00 39.16 114 LEU A O 1
ATOM 859 N N . SER A 1 115 ? 24.462 -7.456 0.134 1.00 39.28 115 SER A N 1
ATOM 860 C CA . SER A 1 115 ? 25.810 -7.429 -0.436 1.00 39.28 115 SER A CA 1
ATOM 861 C C . SER A 1 115 ? 26.806 -7.471 0.724 1.00 39.28 115 SER A C 1
ATOM 863 O O . SER A 1 115 ? 27.253 -6.431 1.204 1.00 39.28 115 SER A O 1
ATOM 865 N N . GLN A 1 116 ? 27.138 -8.670 1.209 1.00 44.34 116 GLN A N 1
ATOM 866 C CA . GLN A 1 116 ? 28.351 -8.852 1.998 1.00 44.34 116 GLN A CA 1
ATOM 867 C C . GLN A 1 116 ? 29.544 -8.660 1.064 1.00 44.34 116 GLN A C 1
ATOM 869 O O . GLN A 1 116 ? 29.929 -9.567 0.332 1.00 44.34 116 GLN A O 1
ATOM 874 N N . ASN A 1 117 ? 30.129 -7.464 1.081 1.00 34.75 117 ASN A N 1
ATOM 875 C CA . ASN A 1 117 ? 31.507 -7.307 0.650 1.00 34.75 117 ASN A CA 1
ATOM 876 C C . ASN A 1 117 ? 32.390 -7.752 1.820 1.00 34.75 117 ASN A C 1
ATOM 878 O O . ASN A 1 117 ? 32.647 -6.976 2.738 1.00 34.75 117 ASN A O 1
ATOM 882 N N . VAL A 1 118 ? 32.760 -9.032 1.822 1.00 36.84 118 VAL A N 1
ATOM 883 C CA . VAL A 1 118 ? 33.846 -9.556 2.651 1.00 36.84 118 VAL A CA 1
ATOM 884 C C . VAL A 1 118 ? 35.105 -9.589 1.790 1.00 36.84 118 VAL A C 1
ATOM 886 O O . VAL A 1 118 ? 35.232 -10.410 0.883 1.00 36.84 118 VAL A O 1
ATOM 889 N N . ALA A 1 119 ? 36.015 -8.663 2.068 1.00 32.78 119 ALA A N 1
ATOM 890 C CA . ALA A 1 119 ? 37.418 -8.732 1.686 1.00 32.78 119 ALA A CA 1
ATOM 891 C C . ALA A 1 119 ? 38.252 -8.319 2.898 1.00 32.78 119 ALA A C 1
ATOM 893 O O . ALA A 1 119 ? 37.863 -7.323 3.553 1.00 32.78 119 ALA A O 1
#

Mean predicted aligned error: 10.92 Å

Organism: Escherichia coli (NCBI:txid562)

pLDDT: mean 76.3, std 20.49, range [31.47, 94.75]

Foldseek 3Di:
DVVVVVVQLEDAQLVVQCVLVQPPQHSVNSVQLCFLQQDPVSQLPDDLVRSCVGPPRDSVSSVSSNVQSVDPVNVVVVVVSVVVRRDYDRFDFDPPPPDPDPPPPDRGGDDDDPPPPDD

Radius of gyration: 16.08 Å; Cα contacts (8 Å, |Δi|>4): 109; chains: 1; bounding box: 51×34×45 Å

Nearest PDB structures (foldseek):
  2owo-assembly1_A  TM=9.956E-01  e=2.192E-12  Escherichia coli K-12
  5tt5-assembly1_A  TM=9.890E-01  e=7.525E-12  Escherichia coli K-12
  4glx-assembly1_A  TM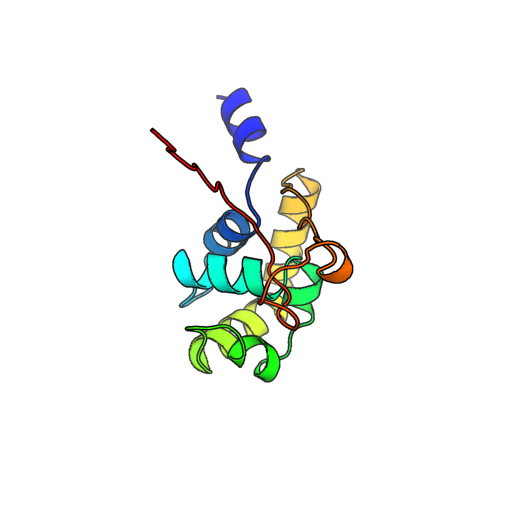=9.965E-01  e=9.055E-12  Escherichia coli K-12
  8ak4-assembly1_A  TM=9.323E-01  e=1.204E-04  Deinococcus radiodurans
  1v9p-assembly1_A  TM=9.468E-01  e=5.291E-04  Thermus filiformis

Secondary structure (DSSP, 8-state):
-HHHHHHHHB--HHHHHHHTT-TT--HHHHHHHHHHH-SHHHHHT--HHHHTTSTT--HHHHHHHHHHHHSHHHHHHHHHHHHTT-B-PPP----GGG--STTTT------S-------

InterPro domains:
  IPR010994 RuvA domain 2-like [SSF47781] (1-88)
  IPR041663 DisA/LigA, helix-hairpin-helix motif [PF12826] (15-78)

Sequence (119 aa):
MVNALEKAKETTFARFLYALGIREVGEATAAGLAAYFGTLEALEAASIEELQKVPDVGIVVASHVHNFFAEESNRNVISELLAEGVHWPAPIVINAEEIDSPFAGKTVVLTGSLSQNVA

Solvent-accessible surface area (backbone atoms only — not comparable to full-atom values): 7178 Å² total; per-residue (Å²): 114,73,73,59,57,61,57,60,25,61,46,46,61,28,58,51,52,33,70,70,61,50,64,86,46,44,67,69,48,18,39,39,50,34,50,72,45,49,45,69,67,53,51,64,69,40,48,52,73,57,41,41,71,34,76,95,30,47,71,68,38,15,48,40,53,40,52,47,57,69,34,65,70,52,47,50,53,53,50,51,46,45,73,75,54,46,44,50,80,75,66,60,82,66,69,70,87,80,51,100,54,101,63,79,92,59,94,67,60,77,84,80,81,86,80,77,84,83,128